Protein 3CX2 (pdb70)

Nearest PDB structures (foldseek):
  3cx2-assembly1_A  TM=1.009E+00  e=6.490E-23  Homo sapiens
  2v6h-assembly1_A-2  TM=9.998E-01  e=1.279E-21  Homo sapiens
  4edq-assembly2_B  TM=9.689E-01  e=5.251E-19  Escherichia coli K-12
  2dav-assembly1_A  TM=9.242E-01  e=3.218E-14  Homo sapiens
  2edn-assembly1_A  TM=8.739E-01  e=2.311E-12  Homo sapiens

Sequence (107 aa):
DDPIGLFVMRPQDGEVTTVGGSITFSARVAGALLKPPVVKWFKGKWVDLSSKVGQHLQLHDSYDRASKVYLFELHITDAQPAFTGSSYRCEVVSSTKDKFFDCSNFNLTVHE

Secondary structure (DSSP, 8-state):
-PPP-S-SB----EEEETT--EEEEEEEE----S--EEEEEETTTEEGGGG-BTTEEEEEEEETTTTEEEEEEEE-S--GGG-EEEEEEEE-SS-EEEEEEEEEEE-

Solvent-accessible surface area: 6908 Å² total; per-residue (Å²): 199,120,126,166,38,22,20,91,88,113,6,100,103,12,126,15,71,60,43,20,79,31,68,8,27,0,94,0,51,3,99,76,186,171,77,3,99,21,106,2,22,55,37,143,200,65,48,8,67,90,120,73,32,154,44,17,85,55,100,78,47,102,73,192,92,62,106,29,27,34,4,34,0,50,3,44,71,0,60,82,79,45,59,22,68,10,35,0,27,0,44,24,193,110,124,127,28,47,6,111,2,66,1,52,17,75,189

GO terms:
  GO:0031672 A band (C, IDA)
  GO:0055010 ventricular cardiac muscle tissue morphogenesis (P, IMP)
  GO:0005829 cytosol (C, TAS)
  GO:0042802 identical protein binding (F, IPI)
  GO:0005515 protein binding (F, IPI)
  GO:0005863 striated muscle myosin thick filament (C, IDA)
  GO:0030017 sarcomere (C, IDA)
  GO:0017022 myosin binding (F, IDA)
  GO:0003007 heart morphogenesis (P, IMP)
  GO:0008307 structural constituent of muscle (F, IMP)
  GO:0032036 myosin heavy chain binding (F, IPI)
  GO:0097512 cardiac myofibril (C, IDA)

Foldseek 3Di:
DDDDDFFPDAWEAEEEEQQAKDKTKTKGACVAPDDKDKWKAFPDDRTCVVVDDDFWDWDWDADVVRRMIMIMIMGGNDDQVQWHKMKMWIGGPVDIDMHIYTYGYHD

B-factor: mean 22.27, std 8.87, range [12.07, 66.6]

Structure (mmCIF, N/CA/C/O backbone):
data_3CX2
#
_entry.id   3CX2
#
_cell.length_a   48.848
_cell.length_b   48.848
_cell.length_c   95.132
_cell.angle_alpha   90.000
_cell.angle_beta   90.000
_cell.angle_gamma   90.000
#
_symmetry.space_group_name_H-M   'I 41'
#
loop_
_entity.id
_entity.type
_entity.pdbx_description
1 polymer 'Myosin-binding protein C, cardiac-type'
2 water water
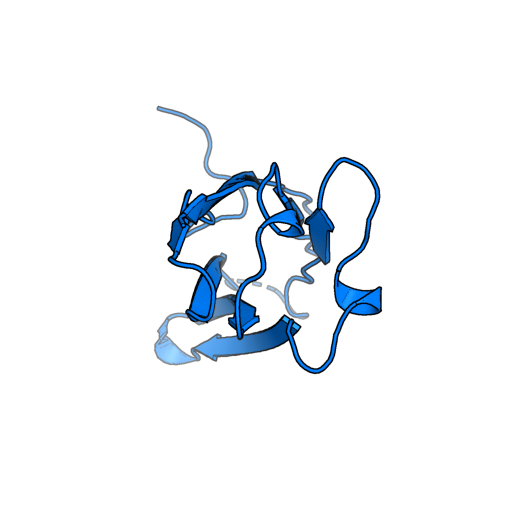#
loop_
_atom_site.group_PDB
_atom_site.id
_atom_site.type_symbol
_atom_site.label_atom_id
_atom_site.label_alt_id
_atom_site.label_comp_id
_atom_site.label_asym_id
_atom_site.label_entity_id
_atom_site.label_seq_id
_atom_site.pdbx_PDB_ins_code
_atom_site.Cartn_x
_atom_site.Cartn_y
_atom_site.Cartn_z
_atom_site.occupancy
_atom_site.B_iso_or_equiv
_atom_site.auth_seq_id
_atom_site.auth_comp_id
_atom_site.auth_asym_id
_atom_site.auth_atom_id
_atom_site.pdbx_PDB_model_num
ATOM 1 N N . ASP A 1 1 ? -3.906 17.648 68.941 0.98 36.02 151 ASP A N 1
ATOM 2 C CA . ASP A 1 1 ? -3.794 18.848 68.099 0.99 41.29 15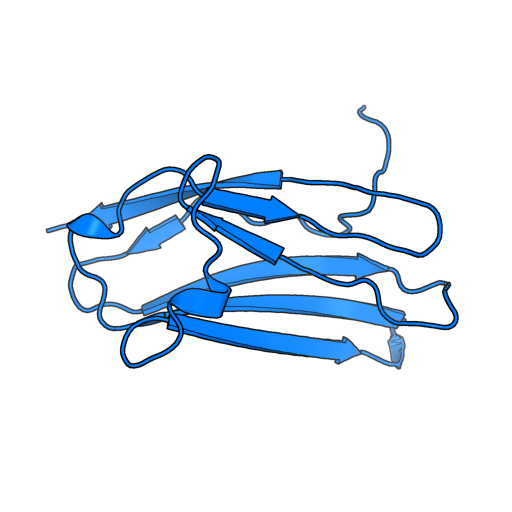1 ASP A CA 1
ATOM 3 C C . ASP A 1 1 ? -3.677 18.448 66.624 0.99 34.69 151 ASP A C 1
ATOM 4 O O . ASP A 1 1 ? -4.138 17.355 66.260 1.00 31.22 151 ASP A O 1
ATOM 9 N N . ASP A 1 2 ? -3.138 19.298 65.763 0.99 29.84 152 ASP A N 1
ATOM 10 C CA . ASP A 1 2 ? -3.235 19.232 64.323 1.00 24.74 152 ASP A CA 1
ATOM 11 C C . ASP A 1 2 ? -2.371 18.123 63.727 1.00 22.90 152 ASP A C 1
ATOM 12 O O . ASP A 1 2 ? -1.327 17.810 64.289 1.00 30.24 152 ASP A O 1
ATOM 17 N N . PRO A 1 3 ? -2.809 17.567 62.604 1.00 21.66 153 PRO A N 1
ATOM 18 C CA . PRO A 1 3 ? -2.020 16.528 61.932 1.00 21.69 153 PRO A CA 1
ATOM 19 C C . PRO A 1 3 ? -0.610 17.006 61.639 1.00 23.35 153 PRO A C 1
ATOM 20 O O . PRO A 1 3 ? -0.341 18.191 61.432 0.99 23.41 153 PRO A O 1
ATOM 24 N N . ILE A 1 4 ? 0.283 16.019 61.616 1.00 24.23 154 ILE A N 1
ATOM 25 C CA . ILE A 1 4 ? 1.672 16.282 61.279 0.99 24.38 154 ILE A CA 1
ATOM 26 C C . ILE A 1 4 ? 1.742 16.179 59.758 0.99 20.66 154 ILE A C 1
ATOM 27 O O . ILE A 1 4 ? 1.384 15.144 59.189 1.00 31.39 154 ILE A O 1
ATOM 32 N N . GLY A 1 5 ? 2.149 17.278 59.154 1.00 21.62 155 GLY A N 1
ATOM 33 C CA . GLY A 1 5 ? 2.477 17.434 57.772 1.00 19.97 155 GLY A CA 1
ATOM 34 C C . GLY A 1 5 ? 3.970 17.261 57.509 1.00 19.29 155 GLY A C 1
ATOM 35 O O . GLY A 1 5 ? 4.621 16.479 58.204 0.99 22.88 155 GLY A O 1
ATOM 36 N N . LEU A 1 6 ? 4.434 18.013 56.506 0.99 16.15 156 LEU A N 1
ATOM 37 C CA . LEU A 1 6 ? 5.854 17.904 56.169 1.00 16.72 156 LEU A CA 1
ATOM 38 C C . LEU A 1 6 ? 6.745 18.796 57.000 1.00 16.37 156 LEU A C 1
ATOM 39 O O . LEU A 1 6 ? 7.963 18.603 57.000 1.00 17.88 156 LEU A O 1
ATOM 44 N N . PHE A 1 7 ? 6.222 19.819 57.673 1.00 15.66 157 PHE A N 1
ATOM 45 C CA . PHE A 1 7 ? 7.127 20.703 58.369 1.00 14.63 157 PHE A CA 1
ATOM 46 C C . PHE A 1 7 ? 7.431 20.260 59.806 0.99 16.58 157 PHE A C 1
ATOM 47 O O . PHE A 1 7 ? 6.571 20.358 60.662 0.98 21.13 157 PHE A O 1
ATOM 55 N N . VAL A 1 8 ? 8.645 19.790 60.030 1.00 16.11 158 VAL A N 1
ATOM 56 C CA . VAL A 1 8 ? 9.239 19.626 61.351 1.00 16.13 158 VAL A CA 1
ATOM 57 C C . VAL A 1 8 ? 9.301 20.977 62.037 0.99 15.11 158 VAL A C 1
ATOM 58 O O . VAL A 1 8 ? 9.032 21.110 63.242 0.99 17.22 158 VAL A O 1
ATOM 62 N N . MET A 1 9 ? 9.643 22.005 61.260 0.99 14.54 159 MET A N 1
ATOM 63 C CA . MET A 1 9 ? 9.652 23.382 61.744 1.00 14.65 159 MET A CA 1
ATOM 64 C C . MET A 1 9 ? 9.135 24.256 60.607 1.00 14.18 159 MET A C 1
ATOM 65 O O . MET A 1 9 ? 9.690 24.191 59.522 1.00 15.89 159 MET A O 1
ATOM 70 N N . ARG A 1 10 ? 8.101 25.022 60.878 1.00 14.46 160 ARG A N 1
ATOM 71 C CA . ARG A 1 10 ? 7.522 25.977 59.933 1.00 13.67 160 ARG A CA 1
ATOM 72 C C . ARG A 1 10 ? 8.272 27.314 59.944 0.99 13.36 160 ARG A C 1
ATOM 73 O O . ARG A 1 10 ? 8.799 27.717 60.964 1.00 13.83 160 ARG A O 1
ATOM 81 N N . PRO A 1 11 ? 8.282 27.991 58.805 0.99 13.22 161 PRO A N 1
ATOM 82 C CA . PRO A 1 11 ? 8.796 29.365 58.784 1.00 14.22 161 PRO A CA 1
ATOM 83 C C . PRO A 1 11 ? 7.990 30.228 59.734 1.00 14.68 161 PRO A C 1
ATOM 84 O O . PRO A 1 11 ? 6.790 30.003 59.904 1.00 13.77 161 PRO A O 1
ATOM 88 N N . GLN A 1 12 ? 8.686 31.193 60.365 1.00 13.00 162 GLN A N 1
ATOM 89 C CA . GLN A 1 12 ? 7.982 32.026 61.365 1.00 13.88 162 GLN A CA 1
ATOM 90 C C . GLN A 1 12 ? 7.811 33.452 60.879 1.00 14.73 162 GLN A C 1
ATOM 91 O O . GLN A 1 12 ? 8.542 33.858 59.967 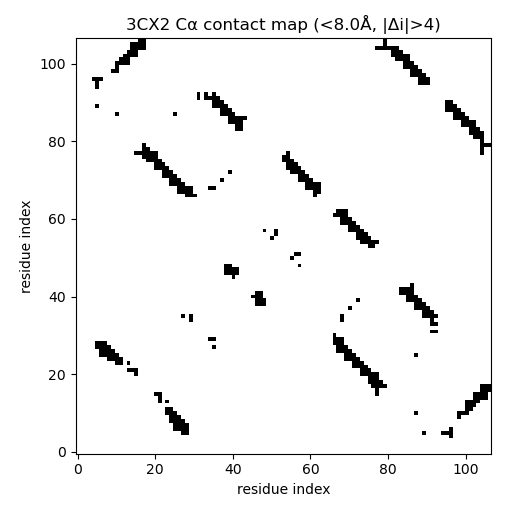1.00 16.00 162 GLN A O 1
ATOM 97 N N . ASP A 1 13 ? 6.910 34.196 61.479 1.00 14.73 163 ASP A N 1
ATOM 98 C CA . ASP A 1 13 ? 6.863 35.639 61.206 0.99 14.98 163 ASP A CA 1
ATOM 99 C C . ASP A 1 13 ? 8.170 36.278 61.654 1.00 14.71 163 ASP A C 1
ATOM 100 O O . ASP A 1 13 ? 8.753 35.894 62.673 1.00 16.49 163 ASP A O 1
ATOM 105 N N . GLY A 1 14 ? 8.608 37.304 60.906 1.00 15.10 164 GLY A N 1
ATOM 106 C CA . GLY A 1 14 ? 9.820 38.014 61.218 1.00 14.87 164 GLY A CA 1
ATOM 107 C C . GLY A 1 14 ? 9.691 39.517 61.094 1.00 13.72 164 GLY A C 1
ATOM 108 O O . GLY A 1 14 ? 8.815 40.007 60.385 1.00 16.30 164 GLY A O 1
ATOM 109 N N . GLU A 1 15 ? 10.581 40.210 61.801 0.99 15.70 165 GLU A N 1
ATOM 110 C CA . GLU A 1 15 ? 10.674 41.666 61.778 1.00 16.74 165 GLU A CA 1
ATOM 111 C C . GLU A 1 15 ? 12.147 42.043 61.596 1.00 17.73 165 GLU A C 1
ATOM 112 O O . GLU A 1 15 ? 13.038 41.404 62.162 1.00 19.01 165 GLU A O 1
ATOM 118 N N . VAL A 1 16 ? 12.390 43.086 60.813 1.00 17.98 166 VAL A N 1
ATOM 119 C CA . VAL A 1 16 ? 13.730 43.581 60.532 1.00 20.08 166 VAL A CA 1
ATOM 120 C C . VAL A 1 16 ? 13.669 45.094 60.323 1.00 20.29 166 VAL A C 1
ATOM 121 O O . VAL A 1 16 ? 12.616 45.594 59.949 0.98 21.66 166 VAL A O 1
ATOM 125 N N . THR A 1 17 ? 14.783 45.766 60.562 0.99 20.94 167 THR A N 1
ATOM 126 C CA A THR A 1 17 ? 14.842 47.196 60.294 0.41 21.59 167 THR A CA 1
ATOM 127 C CA B THR A 1 17 ? 14.880 47.193 60.307 0.59 21.79 167 THR A CA 1
ATOM 128 C C . THR A 1 17 ? 15.397 47.395 58.887 1.00 22.24 167 THR A C 1
ATOM 129 O O . THR A 1 17 ? 16.143 46.522 58.410 0.98 22.19 167 THR A O 1
ATOM 136 N N . VAL A 1 18 ? 15.019 48.508 58.263 1.00 21.43 168 VAL A N 1
ATOM 137 C CA . VAL A 1 18 ? 15.556 48.857 56.960 1.00 20.78 168 VAL A CA 1
ATOM 138 C C . VAL A 1 18 ? 17.081 48.719 56.996 1.00 21.71 168 VAL A C 1
ATOM 139 O O . VAL A 1 18 ? 17.714 49.165 57.951 1.00 24.71 168 VAL A O 1
ATOM 143 N N . GLY A 1 19 ? 17.622 48.069 55.968 0.99 21.92 169 GLY A N 1
ATOM 144 C CA . GLY A 1 19 ? 19.059 47.829 55.884 1.00 21.70 169 GLY A CA 1
ATOM 145 C C . GLY A 1 19 ? 19.528 46.576 56.614 1.00 22.54 169 GLY A C 1
ATOM 146 O O . GLY A 1 19 ? 20.686 46.192 56.471 1.00 24.32 169 GLY A O 1
ATOM 147 N N . GLY A 1 20 ? 18.620 45.956 57.382 0.99 22.56 170 GLY A N 1
ATOM 148 C CA . GLY A 1 20 ? 18.998 44.790 58.168 1.00 21.24 170 GLY A CA 1
ATOM 149 C C . GLY A 1 20 ? 18.874 43.508 57.350 1.00 20.76 170 GLY A C 1
ATOM 150 O O . GLY A 1 20 ? 18.461 43.499 56.178 1.00 19.65 170 GLY A O 1
ATOM 151 N N . SER A 1 21 ? 19.268 42.401 57.951 0.98 20.32 171 SER A N 1
ATOM 152 C CA . SER A 1 21 ? 19.196 41.081 57.341 0.99 20.04 171 SER A CA 1
ATOM 153 C C . SER A 1 21 ? 18.373 40.138 58.225 1.00 18.81 171 SER A C 1
ATOM 154 O O . SER A 1 21 ? 18.340 40.350 59.448 0.99 18.92 171 SER A O 1
ATOM 157 N N . ILE A 1 22 ? 17.746 39.154 57.593 0.98 16.14 172 ILE A N 1
ATOM 158 C CA . ILE A 1 22 ? 16.894 38.206 58.313 1.00 16.08 172 ILE A CA 1
ATOM 159 C C . ILE A 1 22 ? 16.800 36.904 57.547 1.00 15.07 172 ILE A C 1
ATOM 160 O O . ILE A 1 22 ? 16.810 36.942 56.309 1.00 17.43 172 ILE A O 1
ATOM 165 N N . THR A 1 23 ? 16.766 35.805 58.264 0.99 15.45 173 THR A N 1
ATOM 166 C CA . THR A 1 23 ? 16.614 34.468 57.676 1.00 14.90 173 THR A C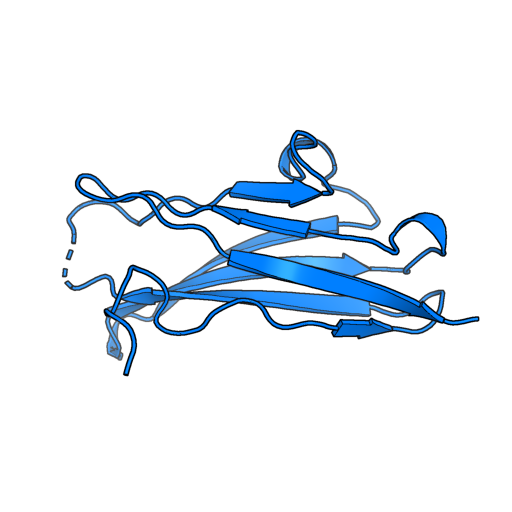A 1
ATOM 167 C C . THR A 1 23 ? 15.284 33.870 58.097 0.99 14.20 173 THR A C 1
ATOM 168 O O . THR A 1 23 ? 14.907 33.920 59.262 1.00 15.63 173 THR A O 1
ATOM 172 N N . PHE A 1 24 ? 14.637 33.276 57.108 1.00 14.05 174 PHE A N 1
ATOM 173 C CA . PHE A 1 24 ? 13.494 32.428 57.310 0.99 13.73 174 PHE A CA 1
ATOM 174 C C . PHE A 1 24 ? 13.882 30.993 56.973 1.00 14.68 174 PHE A C 1
ATOM 175 O O . PHE A 1 24 ? 14.745 30.800 56.100 1.00 15.78 174 PHE A O 1
ATOM 183 N N . SER A 1 25 ? 13.289 30.002 57.627 1.00 14.55 175 SER A N 1
ATOM 184 C CA . SER A 1 25 ? 13.679 28.654 57.336 1.00 14.54 175 SER A CA 1
ATOM 185 C C . SER A 1 25 ? 12.545 27.667 57.578 1.00 14.42 175 SER A C 1
ATOM 186 O O . SER A 1 25 ? 11.571 27.985 58.286 1.00 15.51 175 SER A O 1
ATOM 189 N N . ALA A 1 26 ? 12.711 26.496 56.946 1.00 13.59 176 ALA A N 1
ATOM 190 C CA . ALA A 1 26 ? 11.822 25.370 57.132 0.98 13.44 176 ALA A CA 1
ATOM 191 C C . ALA A 1 26 ? 12.640 24.091 57.313 0.99 12.71 176 ALA A C 1
ATOM 192 O O . ALA A 1 26 ? 13.698 24.000 56.675 1.00 14.17 176 ALA A O 1
ATOM 194 N N . ARG A 1 27 ? 12.186 23.175 58.153 1.00 13.18 177 ARG A N 1
ATOM 195 C CA . ARG A 1 27 ? 12.794 21.857 58.303 1.00 13.44 177 ARG A CA 1
ATOM 196 C C . ARG A 1 27 ? 11.804 20.744 57.973 1.00 14.16 177 ARG A C 1
ATOM 197 O O . ARG A 1 27 ? 10.616 20.858 58.402 1.00 14.52 177 ARG A O 1
ATOM 205 N N . VAL A 1 28 ? 12.300 19.752 57.269 0.99 15.08 178 VAL A N 1
ATOM 206 C CA . VAL A 1 28 ? 11.514 18.609 56.776 0.99 14.87 178 VAL A CA 1
ATOM 207 C C . VAL A 1 28 ? 12.292 17.340 57.067 1.00 14.07 178 VAL A C 1
ATOM 208 O O . VAL A 1 28 ? 13.485 17.277 56.784 1.00 15.60 178 VAL A O 1
ATOM 212 N N . ALA A 1 29 ? 11.653 16.313 57.616 1.00 16.69 179 ALA A N 1
ATOM 213 C CA . ALA A 1 29 ? 12.310 15.056 57.921 0.99 18.35 179 ALA A CA 1
ATOM 214 C C . ALA A 1 29 ? 12.572 14.266 56.656 1.00 19.21 179 ALA A C 1
ATOM 215 O O . ALA A 1 29 ? 11.761 14.193 55.749 1.00 21.09 179 ALA A O 1
ATOM 217 N N . GLY A 1 30 ? 13.736 13.639 56.568 1.00 19.81 180 GLY A N 1
ATOM 218 C CA . GLY A 1 30 ? 14.007 12.933 55.326 1.00 22.35 180 GLY A CA 1
ATOM 219 C C . GLY A 1 30 ? 13.570 11.483 55.369 1.00 23.10 180 GLY A C 1
ATOM 220 O O . GLY A 1 30 ? 13.378 10.939 54.285 0.99 26.99 180 GLY A O 1
ATOM 221 N N . ALA A 1 31 ? 13.429 10.943 56.570 1.00 27.63 181 ALA A N 1
ATOM 222 C CA . ALA A 1 31 ? 13.054 9.538 56.761 1.00 33.71 181 ALA A CA 1
ATOM 223 C C . ALA A 1 31 ? 13.895 8.574 55.917 1.00 38.88 181 ALA A C 1
ATOM 224 O O . ALA A 1 31 ? 15.131 8.759 55.893 1.00 38.25 181 ALA A O 1
ATOM 226 N N . LEU A 1 33 ? 13.302 8.889 52.396 1.00 39.05 183 LEU A N 1
ATOM 227 C CA . LEU A 1 33 ? 13.086 9.477 51.065 1.00 28.15 183 LEU A CA 1
ATOM 228 C C . LEU A 1 33 ? 14.385 9.339 50.269 1.00 26.30 183 LEU A C 1
ATOM 229 O O . LEU A 1 33 ? 15.459 9.620 50.768 1.00 30.23 183 LEU A O 1
ATOM 234 N N . LEU A 1 34 ? 14.290 8.898 49.038 1.00 27.07 184 LEU A N 1
ATOM 235 C CA . LEU A 1 34 ? 15.401 8.682 48.128 1.00 31.94 184 LEU A CA 1
ATOM 236 C C . LEU A 1 34 ? 15.888 9.998 47.557 1.00 29.41 184 LEU A C 1
ATOM 237 O O . LEU A 1 34 ? 17.088 10.144 47.352 1.00 34.63 184 LEU A O 1
ATOM 242 N N . LYS A 1 35 ? 14.974 10.926 47.340 1.00 27.15 185 LYS A N 1
ATOM 243 C CA . LYS A 1 35 ? 15.327 12.252 46.832 1.00 25.07 185 LYS A CA 1
ATOM 244 C C . LYS A 1 35 ? 14.980 13.291 47.901 1.00 22.60 185 LYS A C 1
ATOM 245 O O . LYS A 1 35 ? 14.018 13.140 48.651 1.00 24.44 185 LYS A O 1
ATOM 251 N N . PRO A 1 36 ? 15.778 14.340 48.020 1.00 22.30 186 PRO A N 1
ATOM 252 C CA . PRO A 1 36 ? 15.440 15.462 48.889 0.99 20.65 186 PRO A CA 1
ATOM 253 C C . PRO A 1 36 ? 14.056 16.031 48.605 0.98 21.38 186 PRO A C 1
ATOM 254 O O . PRO A 1 36 ? 13.636 16.103 47.453 0.99 18.87 186 PRO A O 1
ATOM 258 N N . PRO A 1 37 ? 13.391 16.467 49.657 0.99 18.70 187 PRO A N 1
ATOM 259 C CA . PRO A 1 37 ? 12.172 17.283 49.463 1.00 17.94 187 PRO A CA 1
ATOM 260 C C . PRO A 1 37 ? 12.612 18.516 48.671 0.99 15.67 187 PRO A C 1
ATOM 261 O O . PRO A 1 37 ? 13.788 18.849 48.810 0.99 16.69 187 PRO A O 1
ATOM 265 N N . VAL A 1 38 ? 11.747 19.121 47.928 0.99 15.56 188 VAL A N 1
ATOM 266 C CA . VAL A 1 38 ? 12.014 20.318 47.150 1.00 15.35 188 VAL A CA 1
ATOM 267 C C . VAL A 1 38 ? 11.189 21.510 47.628 1.00 15.26 188 VAL A C 1
ATOM 268 O O . VAL A 1 38 ? 9.983 21.404 47.811 1.00 17.22 188 VAL A O 1
ATOM 272 N N . VAL A 1 39 ? 11.820 22.658 47.832 0.99 14.95 189 VAL A N 1
ATOM 273 C CA . VAL A 1 39 ? 11.187 23.869 48.334 0.99 15.09 189 VAL A CA 1
ATOM 274 C C . VAL A 1 39 ? 10.981 24.908 47.247 1.00 16.45 189 VAL A C 1
ATOM 275 O O . VAL A 1 39 ? 11.772 25.002 46.298 1.00 18.43 189 VAL A O 1
ATOM 279 N N . LYS A 1 40 ? 9.912 25.664 47.412 1.00 13.77 190 LYS A N 1
ATOM 280 C CA . LYS A 1 40 ? 9.682 26.914 46.704 0.99 15.24 190 LYS A CA 1
ATOM 281 C C . LYS A 1 40 ? 9.261 27.987 47.701 0.99 16.12 190 LYS A C 1
ATOM 282 O O . LYS A 1 40 ? 8.468 27.703 48.585 1.00 18.27 190 LYS A O 1
ATOM 288 N N . TRP A 1 41 ? 9.766 29.184 47.528 0.99 14.21 191 TRP A N 1
ATOM 289 C CA . TRP A 1 41 ? 9.408 30.314 48.375 1.00 13.59 191 TRP A CA 1
ATOM 290 C C . TRP A 1 41 ? 8.658 31.351 47.513 1.00 14.31 191 TRP A C 1
ATOM 291 O O . TRP A 1 41 ? 9.101 31.620 46.381 1.00 14.77 191 TRP A O 1
ATOM 302 N N . PHE A 1 42 ? 7.597 31.918 48.081 1.00 13.77 192 PHE A N 1
ATOM 303 C CA . PHE A 1 42 ? 6.786 32.876 47.354 0.99 13.44 192 PHE A CA 1
ATOM 304 C C . PHE A 1 42 ? 6.587 34.143 48.173 1.00 13.57 192 PHE A C 1
ATOM 305 O O . PHE A 1 42 ? 6.513 34.078 49.393 0.99 15.74 192 PHE A O 1
ATOM 313 N N . LYS A 1 43 ? 6.440 35.279 47.470 0.99 14.24 193 LYS A N 1
ATOM 314 C CA . LYS A 1 43 ? 5.835 36.466 48.032 1.00 14.19 193 LYS A CA 1
ATOM 315 C C . LYS A 1 43 ? 4.451 36.553 47.401 0.99 13.94 193 LYS A C 1
ATOM 316 O O . LYS A 1 43 ? 4.327 36.503 46.187 1.00 16.56 193 LYS A O 1
ATOM 322 N N . GLY A 1 44 ? 3.414 36.674 48.207 1.00 16.22 194 GLY A N 1
ATOM 323 C CA . GLY A 1 44 ? 2.050 36.636 47.671 1.00 17.37 194 GLY A CA 1
ATOM 324 C C . GLY A 1 44 ? 1.691 35.277 47.104 1.00 18.81 194 GLY A C 1
ATOM 325 O O . GLY A 1 44 ? 2.379 34.270 47.368 1.00 18.62 194 GLY A O 1
ATOM 326 N N . LYS A 1 45 ? 0.664 35.230 46.264 1.00 20.66 195 LYS A N 1
ATOM 327 C CA . LYS A 1 45 ? 0.271 33.978 45.649 0.99 19.44 195 LYS A CA 1
ATOM 328 C C . LYS A 1 45 ? 1.246 33.425 44.641 1.00 17.01 195 LYS A C 1
ATOM 329 O O . LYS A 1 45 ? 1.466 32.211 44.506 0.99 19.73 195 LYS A O 1
ATOM 335 N N . TRP A 1 46 ? 1.822 34.339 43.861 0.99 16.06 196 TRP A N 1
ATOM 336 C CA . TRP A 1 46 ? 2.475 33.901 42.655 0.98 16.84 196 TRP A CA 1
ATOM 337 C C . TRP A 1 46 ? 3.909 34.322 42.402 1.00 17.68 196 TRP A C 1
ATOM 338 O O . TRP A 1 46 ? 4.410 33.878 41.365 0.98 21.34 196 TRP A O 1
ATOM 349 N N . VAL A 1 47 ? 4.523 35.130 43.226 0.98 15.36 197 VAL A N 1
ATOM 350 C CA . VAL A 1 47 ? 5.891 35.536 42.925 0.99 16.29 197 VAL A CA 1
ATOM 351 C C . VAL A 1 47 ? 6.858 34.509 43.476 1.00 16.12 197 VAL A C 1
ATOM 352 O O . VAL A 1 47 ? 7.057 34.369 44.661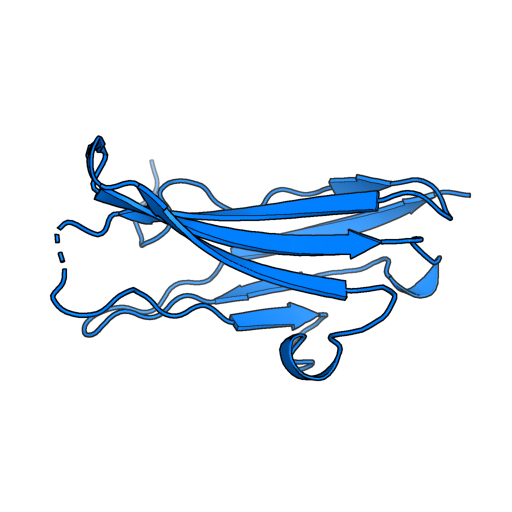 1.00 16.15 197 VAL A O 1
ATOM 356 N N . ASP A 1 48 ? 7.506 33.784 42.599 0.98 16.87 198 ASP A N 1
ATOM 357 C CA . ASP A 1 48 ? 8.487 32.772 42.901 0.99 16.16 198 ASP A CA 1
ATOM 358 C C . ASP A 1 48 ? 9.824 33.428 43.223 1.00 15.50 198 ASP A C 1
ATOM 359 O O . ASP A 1 48 ? 10.486 33.995 42.332 0.99 17.29 198 ASP A O 1
ATOM 364 N N . LEU A 1 49 ? 10.230 33.387 44.483 1.00 15.45 199 LEU A N 1
ATOM 365 C CA . LEU A 1 49 ? 11.447 34.095 44.855 0.98 16.13 199 LEU A CA 1
ATOM 366 C C . LEU A 1 49 ? 12.734 33.529 44.297 1.00 15.61 199 LEU A C 1
ATOM 367 O O . LEU A 1 49 ? 13.766 34.196 44.313 1.00 16.86 199 LEU A O 1
ATOM 372 N N . SER A 1 50 ? 12.703 32.314 43.767 1.00 17.77 200 SER A N 1
ATOM 373 C CA . SER A 1 50 ? 13.924 31.873 43.080 1.00 17.17 200 SER A CA 1
ATOM 374 C C . SER A 1 50 ? 14.274 32.774 41.900 1.00 18.14 200 SER A C 1
ATOM 375 O O . SER A 1 50 ? 15.469 32.840 41.563 0.99 20.70 200 SER A O 1
ATOM 378 N N . SER A 1 51 ? 13.311 33.463 41.330 1.00 17.46 201 SER A N 1
ATOM 379 C CA . SER A 1 51 ? 13.478 34.419 40.249 0.99 16.56 201 SER A CA 1
ATOM 380 C C . SER A 1 51 ? 13.989 35.761 40.745 0.99 15.76 201 SER A C 1
ATOM 381 O O . SER A 1 51 ? 14.169 36.656 39.949 0.99 16.78 201 SER A O 1
ATOM 384 N N . LYS A 1 52 ? 14.195 35.955 42.049 0.98 16.14 202 LYS A N 1
ATOM 385 C CA . LYS A 1 52 ? 14.514 37.224 42.628 0.98 16.28 202 LYS A CA 1
ATOM 386 C C . LYS A 1 52 ? 15.886 37.232 43.323 1.00 16.02 202 LYS A C 1
ATOM 387 O O . LYS A 1 52 ? 16.284 38.216 43.948 0.98 19.27 202 LYS A O 1
ATOM 393 N N . VAL A 1 53 ? 16.621 36.139 43.228 0.98 18.33 203 VAL A N 1
ATOM 394 C CA . VAL A 1 53 ? 17.915 35.978 43.887 0.98 16.29 203 VAL A CA 1
ATOM 395 C C . VAL A 1 53 ? 18.908 37.024 43.411 0.99 17.29 203 VAL A C 1
ATOM 396 O O . VAL A 1 53 ? 18.997 37.291 42.208 1.00 19.64 203 VAL A O 1
ATOM 400 N N . GLY A 1 54 ? 19.616 37.627 44.367 0.98 16.58 204 GLY A N 1
ATOM 401 C CA . GLY A 1 54 ? 20.571 38.654 44.022 0.99 19.95 204 GLY A CA 1
ATOM 402 C C . GLY A 1 54 ? 21.005 39.406 45.281 1.00 19.71 204 GLY A C 1
ATOM 403 O O . GLY A 1 54 ? 21.155 38.787 46.330 0.99 21.78 204 GLY A O 1
ATOM 404 N N . GLN A 1 55 ? 21.137 40.720 45.203 1.00 21.23 205 GLN A N 1
ATOM 405 C CA . GLN A 1 55 ? 21.782 41.490 46.280 1.00 24.49 205 GLN A CA 1
ATOM 406 C C . GLN A 1 55 ? 20.951 41.431 47.556 1.00 23.57 205 GLN A C 1
ATOM 407 O O . GLN A 1 55 ? 21.464 41.635 48.657 1.00 26.97 205 GLN A O 1
ATOM 413 N N . HIS A 1 56 ? 19.653 41.195 47.433 1.00 20.05 206 HIS A N 1
ATOM 414 C CA . HIS A 1 56 ? 18.762 41.265 48.592 1.00 20.16 206 HIS A CA 1
ATOM 415 C C . HIS A 1 56 ? 18.209 39.918 49.016 0.99 19.08 206 HIS A C 1
ATOM 416 O O . HIS A 1 56 ? 17.589 39.800 50.094 1.00 22.28 206 HIS A O 1
ATOM 423 N N . LEU A 1 57 ? 18.386 38.908 48.208 1.00 18.00 207 LEU A N 1
ATOM 424 C CA . LEU A 1 57 ? 17.745 37.616 48.485 1.00 17.30 207 LEU A CA 1
ATOM 425 C C . LEU A 1 57 ? 18.629 36.469 48.023 1.00 17.05 207 LEU A C 1
ATOM 426 O O . LEU A 1 57 ? 19.110 36.473 46.899 0.99 15.94 207 LEU A O 1
ATOM 431 N N . GLN A 1 58 ? 18.795 35.498 48.913 0.99 14.64 208 GLN A N 1
ATOM 432 C CA . GLN A 1 58 ? 19.493 34.264 48.585 0.99 16.42 208 GLN A CA 1
ATOM 433 C C . GLN A 1 58 ? 18.776 33.065 49.188 1.00 15.35 208 GLN A C 1
ATOM 434 O O . GLN A 1 58 ? 18.078 33.206 50.207 0.99 16.48 208 GLN A O 1
ATOM 440 N N . LEU A 1 59 ? 18.938 31.918 48.593 1.00 15.72 209 LEU A N 1
ATOM 441 C CA . LEU A 1 59 ? 18.346 30.675 49.054 1.00 15.64 209 LEU A CA 1
ATOM 442 C C . LEU A 1 59 ? 19.448 29.651 49.324 1.00 14.46 209 LEU A C 1
ATOM 443 O O . LEU A 1 59 ? 20.450 29.626 48.624 1.00 19.22 209 LEU A O 1
ATOM 448 N N . HIS A 1 60 ? 19.290 28.849 50.352 1.00 14.50 210 HIS A N 1
ATOM 449 C CA . HIS A 1 60 ? 20.243 27.770 50.622 1.00 13.59 210 HIS A CA 1
ATOM 450 C C . HIS A 1 60 ? 19.570 26.553 51.226 1.00 13.09 210 HIS A C 1
ATOM 451 O O . HIS A 1 60 ? 18.833 26.684 52.226 1.00 16.30 210 HIS A O 1
ATOM 458 N N . ASP A 1 61 ? 19.851 25.404 50.661 1.00 13.60 211 ASP A N 1
ATOM 459 C CA . ASP A 1 61 ? 19.276 24.142 51.086 1.00 15.18 211 ASP A CA 1
ATOM 460 C C . ASP A 1 61 ? 20.370 23.220 51.569 1.00 16.00 211 ASP A C 1
ATOM 461 O O . ASP A 1 61 ? 21.429 23.155 50.944 1.00 17.04 211 ASP A O 1
ATOM 466 N N . SER A 1 62 ? 20.135 22.504 52.652 1.00 15.85 212 SER A N 1
ATOM 467 C CA . SER A 1 62 ? 21.176 21.632 53.234 1.00 15.32 212 SER A CA 1
ATOM 468 C C . SER A 1 62 ? 20.552 20.416 53.906 1.00 14.36 212 SER A C 1
ATOM 469 O O . SER A 1 62 ? 19.312 20.359 54.065 1.00 16.24 212 SER A O 1
ATOM 472 N N . TYR A 1 63 ? 21.360 19.476 54.329 1.00 15.97 213 TYR A N 1
ATOM 473 C CA . TYR A 1 63 ? 20.878 18.263 54.951 1.00 16.38 213 TYR A CA 1
ATOM 474 C C . TYR A 1 63 ? 21.766 17.904 56.133 1.00 16.32 213 TYR A C 1
ATOM 475 O O . TYR A 1 63 ? 22.987 17.982 55.999 0.99 17.92 213 TYR A O 1
ATOM 484 N N . ASP A 1 64 ? 21.179 17.531 57.264 0.99 16.83 214 ASP A N 1
ATOM 485 C CA . ASP A 1 64 ? 21.966 17.085 58.408 1.00 17.56 214 ASP A CA 1
ATOM 486 C C . ASP A 1 64 ? 21.898 15.566 58.485 1.00 18.82 214 ASP A C 1
ATOM 487 O O . ASP A 1 64 ? 20.811 15.043 58.752 1.00 19.72 214 ASP A O 1
ATOM 492 N N . ARG A 1 65 ? 23.003 14.877 58.235 0.99 22.27 215 ARG A N 1
ATOM 493 C CA . ARG A 1 65 ? 22.946 13.415 58.197 1.00 25.02 215 ARG A CA 1
ATOM 494 C C . ARG A 1 65 ? 22.551 12.783 59.513 0.99 24.97 215 ARG A C 1
ATOM 495 O O . ARG A 1 65 ? 21.748 11.829 59.518 0.99 28.90 215 ARG A O 1
ATOM 503 N N . ALA A 1 66 ? 23.046 13.271 60.640 1.00 24.20 216 ALA A N 1
ATOM 504 C CA . ALA A 1 66 ? 22.746 12.671 61.949 1.00 28.41 216 ALA A CA 1
ATOM 505 C C . ALA A 1 66 ? 21.260 12.65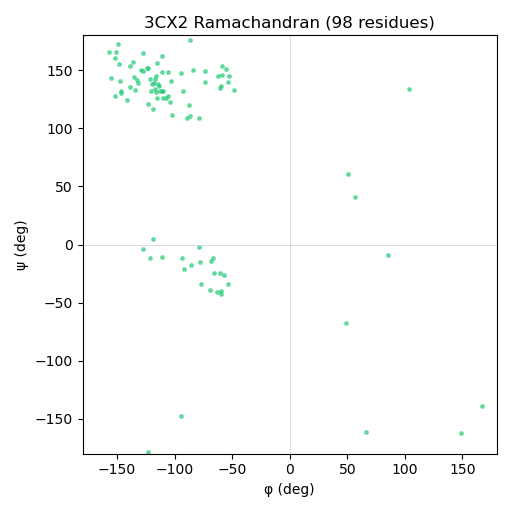5 62.307 1.00 27.95 216 ALA A C 1
ATOM 506 O O . ALA A 1 66 ? 20.733 11.674 62.837 0.99 30.29 216 ALA A O 1
ATOM 508 N N . SER A 1 67 ? 20.584 13.768 62.034 0.99 24.50 217 SER A N 1
ATOM 509 C CA . SER A 1 67 ? 19.172 13.875 62.381 1.00 21.33 217 SER A CA 1
ATOM 510 C C . SER A 1 67 ? 18.271 13.480 61.220 1.00 20.23 217 SER A C 1
ATOM 511 O O . SER A 1 67 ? 17.075 13.306 61.450 0.98 21.54 217 SER A O 1
ATOM 514 N N . LYS A 1 68 ? 18.820 13.338 60.024 1.00 19.97 218 LYS A N 1
ATOM 515 C CA . LYS A 1 68 ? 18.073 13.120 58.779 1.00 19.14 218 LYS A CA 1
ATOM 516 C C . LYS A 1 68 ? 17.054 14.216 58.515 1.00 20.97 218 LYS A C 1
ATOM 517 O O . LYS A 1 68 ? 15.923 13.971 58.078 1.00 28.77 218 LYS A O 1
ATOM 523 N N . VAL A 1 69 ? 17.419 15.467 58.770 0.99 19.21 219 VAL A N 1
ATOM 524 C CA . VAL A 1 69 ? 16.555 16.627 58.557 1.00 17.22 219 VAL A CA 1
ATOM 525 C C . VAL A 1 69 ? 17.099 17.512 57.434 0.98 15.38 219 VAL A C 1
ATOM 526 O O . VAL A 1 69 ? 18.284 17.847 57.419 1.00 17.24 219 VAL A O 1
ATOM 530 N N . TYR A 1 70 ? 16.184 17.870 56.548 0.99 15.72 220 TYR A N 1
ATOM 531 C CA . TYR A 1 70 ? 16.478 18.833 55.492 1.00 15.26 220 TYR A CA 1
ATOM 532 C C . TYR A 1 70 ? 16.121 20.243 55.929 1.00 15.00 220 TYR A C 1
ATOM 533 O O . TYR A 1 70 ? 15.029 20.438 56.472 1.00 14.88 220 TYR A O 1
ATOM 542 N N . LEU A 1 71 ? 17.031 21.172 55.726 1.00 13.74 221 LEU A N 1
ATOM 543 C CA . LEU A 1 71 ? 16.864 22.585 56.035 0.99 13.74 221 LEU A CA 1
ATOM 544 C C . LEU A 1 71 ? 16.790 23.439 54.774 1.00 13.38 221 LEU A C 1
ATOM 545 O O . LEU A 1 71 ? 17.584 23.285 53.837 1.00 14.86 221 LEU A O 1
ATOM 550 N N . PHE A 1 72 ? 15.802 24.326 54.726 1.00 12.97 222 PHE A N 1
ATOM 551 C CA . PHE A 1 72 ? 15.588 25.207 53.580 1.00 12.93 222 PHE A CA 1
ATOM 552 C C . PHE A 1 72 ? 15.633 26.614 54.146 1.00 12.33 222 PHE A C 1
ATOM 553 O O . PHE A 1 72 ? 14.833 26.895 55.031 1.00 13.57 222 PHE A O 1
ATOM 561 N N . GLU A 1 73 ? 16.551 27.433 53.653 1.00 12.51 223 GLU A N 1
ATOM 562 C CA . GLU A 1 73 ? 16.676 28.814 54.108 1.00 12.55 223 GLU A CA 1
ATOM 563 C C . GLU A 1 73 ? 16.415 29.855 53.015 0.99 12.64 223 GLU A C 1
ATOM 564 O O . GLU A 1 73 ? 16.777 29.691 51.846 0.99 13.02 223 GLU A O 1
ATOM 570 N N . LEU A 1 74 ? 15.770 30.929 53.445 1.00 12.44 224 LEU A N 1
ATOM 571 C CA . LEU A 1 74 ? 15.544 32.139 52.690 0.98 13.42 224 LEU A CA 1
ATOM 572 C C . LEU A 1 74 ? 16.226 33.291 53.430 1.00 13.50 224 LEU A C 1
ATOM 573 O O . LEU A 1 74 ? 15.867 33.589 54.576 1.00 14.91 224 LEU A O 1
ATOM 578 N N . HIS A 1 75 ? 17.223 33.895 52.779 1.00 13.93 225 HIS A N 1
ATOM 579 C CA . HIS A 1 75 ? 17.946 34.996 53.395 1.00 14.55 225 HIS A CA 1
ATOM 580 C C . HIS A 1 75 ? 17.575 36.311 52.723 0.99 15.53 225 HIS A C 1
ATOM 581 O O . HIS A 1 75 ? 17.703 36.427 51.506 1.00 17.87 225 HIS A O 1
ATOM 588 N N . ILE A 1 76 ? 17.146 37.293 53.507 1.00 16.62 226 ILE A N 1
ATOM 589 C CA . ILE A 1 76 ? 16.875 38.632 52.965 1.00 18.20 226 ILE A CA 1
ATOM 590 C C . ILE A 1 76 ? 17.939 39.568 53.506 1.00 19.74 226 ILE A C 1
ATOM 591 O O . ILE A 1 76 ? 18.216 39.562 54.696 1.00 23.41 226 ILE A O 1
ATOM 596 N N . THR A 1 77 ? 18.522 40.344 52.605 1.00 19.94 227 THR A N 1
ATOM 597 C CA . THR A 1 77 ? 19.605 41.212 53.017 1.00 22.06 227 THR A CA 1
ATOM 598 C C . THR A 1 77 ? 19.338 42.647 52.577 1.00 22.53 227 THR A C 1
ATOM 599 O O . THR A 1 77 ? 18.679 42.827 51.553 1.00 22.35 227 THR A O 1
ATOM 603 N N . ASP A 1 78 ? 19.842 43.587 53.382 1.00 21.81 228 ASP A N 1
ATOM 604 C CA . ASP A 1 78 ? 19.701 45.018 53.142 0.98 22.53 228 ASP A CA 1
ATOM 605 C C . ASP A 1 78 ? 18.221 45.321 52.891 1.00 21.59 228 ASP A C 1
ATOM 606 O O . ASP A 1 78 ? 17.794 45.784 51.824 1.00 23.03 228 ASP A O 1
ATOM 611 N N . ALA A 1 79 ? 17.426 45.007 53.908 0.99 21.90 229 ALA A N 1
ATOM 612 C CA . ALA A 1 79 ? 15.968 45.016 53.767 0.98 18.77 229 ALA A CA 1
ATOM 613 C C . ALA A 1 79 ? 15.406 46.369 53.369 1.00 20.02 229 ALA A C 1
ATOM 614 O O . ALA A 1 79 ? 15.833 47.367 53.938 1.00 22.57 229 ALA A O 1
ATOM 616 N N . GLN A 1 80 ? 14.462 46.362 52.434 0.99 21.63 230 GLN A N 1
ATOM 617 C CA . GLN A 1 80 ? 13.828 47.604 52.014 1.00 20.93 230 GLN A CA 1
ATOM 618 C C . GLN A 1 80 ? 12.338 47.589 52.386 1.00 21.26 230 GLN A C 1
ATOM 619 O O . GLN A 1 80 ? 11.738 46.527 52.566 1.00 20.74 230 GLN A O 1
ATOM 625 N N . PRO A 1 81 ? 11.701 48.736 52.539 1.00 22.34 231 PRO A N 1
ATOM 626 C CA . PRO A 1 81 ? 10.295 48.763 52.950 1.00 21.58 231 PRO A CA 1
ATOM 627 C C . PRO A 1 81 ? 9.372 47.926 52.088 1.00 21.09 231 PRO A C 1
ATOM 628 O O . PRO A 1 81 ? 8.401 47.365 52.580 0.99 22.92 231 PRO A O 1
ATOM 632 N N . ALA A 1 82 ? 9.667 47.860 50.798 1.00 23.34 232 ALA A N 1
ATOM 633 C CA . ALA A 1 82 ? 8.783 47.100 49.923 1.00 25.30 232 ALA A CA 1
ATOM 634 C C . ALA A 1 82 ? 8.824 45.603 50.228 1.00 21.59 232 ALA A C 1
ATOM 635 O O . ALA A 1 82 ? 7.944 44.894 49.734 1.00 23.54 232 ALA A O 1
ATOM 637 N N . PHE A 1 83 ? 9.785 45.150 51.029 1.00 19.49 233 PHE A N 1
ATOM 638 C CA . PHE A 1 83 ? 9.863 43.691 51.258 1.00 19.11 233 PHE A CA 1
ATOM 639 C C . PHE A 1 83 ? 8.800 43.267 52.254 1.00 18.32 233 PHE A C 1
ATOM 640 O O . PHE A 1 83 ? 8.517 42.065 52.368 1.00 18.95 233 PHE A O 1
ATOM 648 N N . THR A 1 84 ? 8.212 44.191 52.959 0.98 16.50 234 THR A N 1
ATOM 649 C CA . THR A 1 84 ? 7.117 43.877 53.854 1.00 17.34 234 THR A CA 1
ATOM 650 C C . THR A 1 84 ? 6.013 43.129 53.125 0.98 16.80 234 THR A C 1
ATOM 651 O O . THR A 1 84 ? 5.653 43.454 52.001 0.99 20.21 234 THR A O 1
ATOM 655 N N . GLY A 1 85 ? 5.446 42.136 53.777 0.98 16.22 235 GLY A N 1
ATOM 656 C CA . GLY A 1 85 ? 4.243 41.507 53.304 1.00 17.25 235 GLY A CA 1
ATOM 657 C C . GLY A 1 85 ? 4.149 40.025 53.662 0.98 14.73 235 GLY A C 1
ATOM 658 O O . GLY A 1 85 ? 4.829 39.503 54.544 1.00 15.46 235 GLY A O 1
ATOM 659 N N . SER A 1 86 ? 3.260 39.374 52.932 0.99 15.58 236 SER A N 1
ATOM 660 C CA A SER A 1 86 ? 2.900 37.974 53.144 0.49 15.08 236 SER A CA 1
ATOM 661 C CA B SER A 1 86 ? 2.830 37.989 53.059 0.51 15.13 236 SER A CA 1
ATOM 662 C C . SER A 1 86 ? 3.689 37.062 52.206 0.98 13.49 236 SER A C 1
ATOM 663 O O . SER A 1 86 ? 3.753 37.299 51.005 0.99 16.16 236 SER A O 1
ATOM 668 N N . TYR A 1 87 ? 4.289 36.021 52.749 0.99 13.25 237 TYR A N 1
ATOM 669 C CA . TYR A 1 87 ? 5.153 35.077 52.085 1.00 12.90 237 TYR A CA 1
ATOM 670 C C . TYR A 1 87 ? 4.685 33.653 52.330 0.99 12.89 237 TYR A C 1
ATOM 671 O O . TYR A 1 87 ? 3.884 33.370 53.253 0.99 13.72 237 TYR A O 1
ATOM 680 N N . ARG A 1 88 ? 5.188 32.714 51.536 0.99 12.90 238 ARG A N 1
ATOM 681 C CA . ARG A 1 88 ? 4.773 31.330 51.644 0.99 14.29 238 ARG A CA 1
ATOM 682 C C . ARG A 1 88 ? 5.922 30.409 51.302 1.00 12.94 238 ARG A C 1
ATOM 683 O O . ARG A 1 88 ? 6.676 30.663 50.375 0.98 13.81 238 ARG A O 1
ATOM 69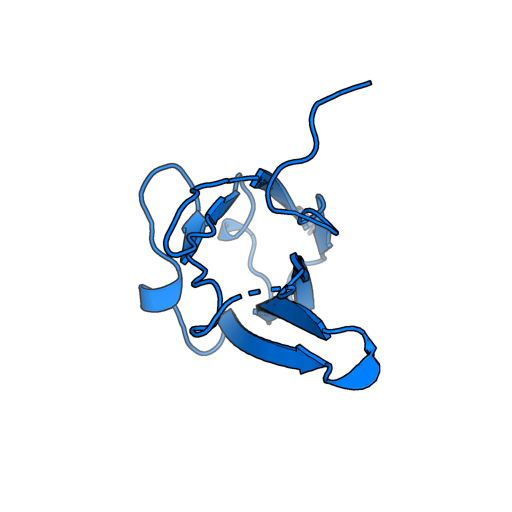1 N N . CYS A 1 89 ? 6.031 29.313 52.044 1.00 12.62 239 CYS A N 1
ATOM 692 C CA . CYS A 1 89 ? 6.964 28.235 51.770 1.00 13.23 239 CYS A CA 1
ATOM 693 C C . CYS A 1 89 ? 6.223 26.981 51.294 1.00 13.29 239 CYS A C 1
ATOM 694 O O . CYS A 1 89 ? 5.320 26.627 52.043 1.00 14.62 239 CYS A O 1
ATOM 697 N N . GLU A 1 90 ? 6.585 26.425 50.144 1.00 12.69 240 GLU A N 1
ATOM 698 C CA . GLU A 1 90 ? 5.933 25.218 49.645 1.00 13.23 240 GLU A CA 1
ATOM 699 C C . GLU A 1 90 ? 6.983 24.115 49.577 0.98 13.45 240 GLU A C 1
ATOM 700 O O . GLU A 1 90 ? 8.090 24.356 49.134 1.00 14.55 240 GLU A O 1
ATOM 706 N N . VAL A 1 91 ? 6.652 22.934 50.054 1.00 13.78 241 VAL A N 1
ATOM 707 C CA A VAL A 1 91 ? 7.542 21.796 50.013 0.55 14.45 241 VAL A CA 1
ATOM 708 C CA B VAL A 1 91 ? 7.555 21.800 49.999 0.45 14.86 241 VAL A CA 1
ATOM 709 C C . VAL A 1 91 ? 6.817 20.620 49.364 0.99 13.63 241 VAL A C 1
ATOM 710 O O . VAL A 1 91 ? 5.648 20.386 49.627 0.98 15.06 241 VAL A O 1
ATOM 717 N N . SER A 1 92 ? 7.558 19.911 48.521 1.00 14.65 242 SER A N 1
ATOM 718 C CA A SER A 1 92 ? 7.087 18.697 47.876 0.55 15.52 242 SER A CA 1
ATOM 719 C CA B SER A 1 92 ? 7.034 18.664 47.983 0.45 15.79 242 SER A CA 1
ATOM 720 C C . SER A 1 92 ? 8.001 17.504 48.165 1.00 15.27 242 SER A C 1
ATOM 721 O O . SER A 1 92 ? 9.219 17.686 48.208 0.98 18.80 242 SER A O 1
ATOM 726 N N . THR A 1 93 ? 7.451 16.305 48.305 1.00 16.13 243 THR A N 1
ATOM 727 C CA . THR A 1 93 ? 8.181 15.056 48.293 1.00 16.37 243 THR A CA 1
ATOM 728 C C . THR A 1 93 ? 7.565 14.201 47.173 0.98 16.91 243 THR A C 1
ATOM 729 O O . THR A 1 93 ? 6.641 14.621 46.498 1.00 17.83 243 THR A O 1
ATOM 733 N N . LYS A 1 94 ? 8.056 12.992 46.984 1.00 18.45 244 LYS A N 1
ATOM 734 C CA . LYS A 1 94 ? 7.460 12.070 46.018 1.00 22.14 244 LYS A CA 1
ATOM 735 C C . LYS A 1 94 ? 5.987 11.822 46.329 1.00 19.78 244 LYS A C 1
ATOM 736 O O . LYS A 1 94 ? 5.209 11.513 45.439 1.00 22.43 244 LYS A O 1
ATOM 742 N N . ASP A 1 95 ? 5.606 11.972 47.607 0.99 19.36 245 ASP A N 1
ATOM 743 C CA . ASP A 1 95 ? 4.261 11.554 47.976 0.99 19.22 245 ASP A CA 1
ATOM 744 C C . ASP A 1 95 ? 3.373 12.633 48.564 0.99 17.23 245 ASP A C 1
ATOM 745 O O . ASP A 1 95 ? 2.178 12.393 48.676 1.00 19.11 245 ASP A O 1
ATOM 750 N N . LYS A 1 96 ? 3.934 13.785 48.923 1.00 16.18 246 LYS A N 1
ATOM 751 C CA . LYS A 1 96 ? 3.190 14.794 49.652 0.99 14.54 246 LYS A CA 1
ATOM 752 C C . LYS A 1 96 ? 3.538 16.197 49.182 1.00 14.39 246 LYS A C 1
ATOM 753 O O . LYS A 1 96 ? 4.589 16.435 48.594 0.99 15.76 246 LYS A O 1
ATOM 759 N N A PHE A 1 97 ? 2.622 17.105 49.493 0.57 14.53 247 PHE A N 1
ATOM 760 N N B PHE A 1 97 ? 2.613 17.114 49.433 0.43 14.76 247 PHE A N 1
ATOM 761 C CA A PHE A 1 97 ? 2.798 18.538 49.284 0.57 14.15 247 PHE A CA 1
ATOM 762 C CA B PHE A 1 97 ? 2.818 18.546 49.317 0.43 14.34 247 PHE A CA 1
ATOM 763 C C A PHE A 1 97 ? 2.363 19.301 50.528 0.57 13.14 247 PHE A C 1
ATOM 764 C C B PHE A 1 97 ? 2.510 19.161 50.690 0.43 13.36 247 PHE A C 1
ATOM 765 O O A PHE A 1 97 ? 1.333 18.945 51.090 0.57 12.89 247 PHE A O 1
ATOM 766 O O B PHE A 1 97 ? 1.739 18.556 51.429 0.43 12.42 247 PHE A O 1
ATOM 781 N N . ASP A 1 98 ? 3.085 20.323 50.951 1.00 14.51 248 ASP A N 1
ATOM 782 C CA . ASP A 1 98 ? 2.677 21.076 52.122 1.00 13.89 248 ASP A CA 1
ATOM 783 C C . ASP A 1 98 ? 3.060 22.532 51.903 1.00 12.99 248 ASP A C 1
ATOM 784 O O . ASP A 1 98 ? 3.897 22.834 51.061 1.00 14.84 248 ASP A O 1
ATOM 789 N N . CYS A 1 99 ? 2.458 23.425 52.649 1.00 14.09 249 CYS A N 1
ATOM 790 C CA . CYS A 1 99 ? 2.878 24.814 52.604 1.00 16.60 249 CYS A CA 1
ATOM 791 C C . CYS A 1 99 ? 2.634 25.522 53.941 1.00 15.05 249 CYS A C 1
ATOM 792 O O . CYS A 1 99 ? 1.930 25.029 54.806 1.00 15.52 249 CYS A O 1
ATOM 795 N N . SER A 1 100 ? 3.258 26.679 54.047 1.00 13.86 250 SER A N 1
ATOM 796 C CA . SER A 1 100 ? 3.237 27.408 55.306 1.00 12.70 250 SER A CA 1
ATOM 797 C C . SER A 1 100 ? 3.370 28.897 55.057 0.99 12.07 250 SER A C 1
ATOM 798 O O . SER A 1 100 ? 4.304 29.299 54.361 0.98 14.27 250 SER A O 1
ATOM 801 N N . ASN A 1 101 ? 2.452 29.673 55.611 1.00 12.22 251 ASN A N 1
ATOM 802 C CA . ASN A 1 101 ? 2.400 31.109 55.415 0.99 12.50 251 ASN A CA 1
ATOM 803 C C . ASN A 1 101 ? 3.123 31.812 56.531 0.99 13.20 251 ASN A C 1
ATOM 804 O O . ASN A 1 101 ? 3.106 31.336 57.693 0.99 14.13 251 ASN A O 1
ATOM 809 N N . PHE A 1 102 ? 3.735 32.929 56.233 1.00 13.40 252 PHE A N 1
ATOM 810 C CA . PHE A 1 102 ? 4.413 33.760 57.217 1.00 13.03 252 PHE A CA 1
ATOM 811 C C . PHE A 1 102 ? 4.526 35.191 56.715 0.99 13.73 252 PHE A C 1
ATOM 812 O O . PHE A 1 102 ? 4.324 35.467 55.530 1.00 14.55 252 PHE A O 1
ATOM 820 N N . ASN A 1 103 ? 4.847 36.100 57.628 1.00 14.86 253 ASN A N 1
ATOM 821 C CA . ASN A 1 103 ? 4.945 37.497 57.257 1.00 15.36 253 ASN A CA 1
ATOM 822 C C . ASN A 1 103 ? 6.286 38.115 57.578 1.00 16.11 253 ASN A C 1
ATOM 823 O O . ASN A 1 103 ? 6.969 37.695 58.518 1.00 16.24 253 ASN A O 1
ATOM 828 N N . LEU A 1 104 ? 6.646 39.130 56.798 1.00 15.48 254 LEU A N 1
ATOM 829 C CA . LEU A 1 104 ? 7.806 39.937 57.107 0.99 15.62 254 LEU A CA 1
ATOM 830 C C . LEU A 1 104 ? 7.334 41.381 57.280 1.00 14.87 254 LEU A C 1
ATOM 831 O O . LEU A 1 104 ? 6.613 41.867 56.413 0.99 16.26 254 LEU A O 1
ATOM 836 N N . THR A 1 105 ? 7.761 42.020 58.354 1.00 16.22 255 THR A N 1
ATOM 837 C CA . THR A 1 105 ? 7.598 43.430 58.510 0.99 17.12 255 THR A CA 1
AT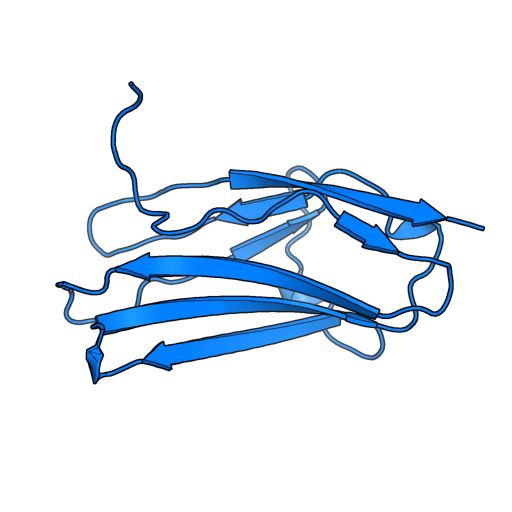OM 838 C C . THR A 1 105 ? 8.940 44.152 58.553 0.99 17.95 255 THR A C 1
ATOM 839 O O . THR A 1 105 ? 9.792 43.818 59.366 1.00 17.99 255 THR A O 1
ATOM 843 N N . VAL A 1 106 ? 9.102 45.150 57.685 0.99 17.60 256 VAL A N 1
ATOM 844 C CA . VAL A 1 106 ? 10.305 45.957 57.676 1.00 18.90 256 VAL A CA 1
ATOM 845 C C . VAL A 1 106 ? 9.995 47.305 58.322 1.00 19.38 256 VAL A C 1
ATOM 846 O O . VAL A 1 106 ? 9.090 48.036 57.915 0.99 24.58 256 VAL A O 1
ATOM 850 N N . HIS A 1 107 ? 10.746 47.610 59.348 0.99 19.76 257 HIS A N 1
ATOM 851 C CA . HIS A 1 107 ? 10.568 48.822 60.130 0.98 22.55 257 HIS A CA 1
ATOM 852 C C . HIS A 1 107 ? 11.615 49.890 59.794 0.99 22.80 257 HIS A C 1
ATOM 853 O O . HIS A 1 107 ? 12.790 49.587 59.600 0.99 23.18 257 HIS A O 1
ATOM 860 N N . GLU A 1 108 ? 11.155 51.130 59.752 1.00 30.72 258 GLU A N 1
ATOM 861 C CA . GLU A 1 108 ? 11.840 52.399 59.681 0.99 37.62 258 GLU A CA 1
ATOM 862 C C . GLU A 1 108 ? 11.835 52.992 58.282 1.00 47.05 258 GLU A C 1
ATOM 863 O O . GLU A 1 108 ? 10.966 53.776 57.873 0.99 56.27 258 GLU A O 1
#

CATH classification: 2.60.40.10

Organism: Homo sapiens (NCBI:txid9606)

Radius of gyration: 14.17 Å; Cα contacts (8 Å, |Δi|>4): 257; chains: 1; bounding box: 27×44×28 Å

InterPro domains:
  IPR003598 Immunoglobulin subtype 2 [SM00408] (22-88)
  IPR003598 Immunoglobulin subtype 2 [SM00408] (376-443)
  IPR003598 Immunoglobulin subtype 2 [SM00408] (466-535)
  IPR003598 Immunoglobulin subtype 2 [SM00408] (662-758)
  IPR003598 Immunoglobulin subtype 2 [SM00408] (986-1050)
  IPR003598 Immunoglobulin subtype 2 [SM00408] (1193-1260)
  IPR003599 Immunoglobulin domain subtype [SM00409] (16-95)
  IPR003599 Immunoglobulin domain subtype [SM00409] (161-257)
  IPR003599 Immunoglobulin domain subtype [SM00409] (370-450)
  IPR003599 Immunoglobulin domain subtype [SM00409] (460-541)
  IPR003599 Immunoglobulin domain subtype [SM00409] (551-637)
  IPR003599 Immunoglobulin domain subtype [SM00409] (656-769)
  IPR003599 Immunoglobulin domain subtype [SM00409] (980-1063)
  IPR003599 Immunoglobulin domain subtype [SM00409] (1187-1271)
  IPR003961 Fibronectin type III [PF00041] (773-862)
  IPR003961 Fibronectin type III [PF00041] (871-957)
  IPR003961 Fibronectin type III [PF00041] (1067-1151)
  IPR003961 Fibronectin type III [PS50853] (774-870)
  IPR003961 Fibronectin type III [PS50853] (872-967)
  IPR003961 Fibronectin type III [PS50853] (1068-1163)